Protein AF-A0AAW1CGQ1-F1 (afdb_monomer_lite)

Sequence (147 aa):
MWQQAGFKKQRNTDWSEEDDTPLSELKSSFDLYNQQFKSNPVALEEYLSIDDDLIVADYPTDNDILNKIKQCDDEDKDLSDDESALPVPVPPSNKEMRHILNKCSDYLYSKKTVTTEVYRALATLENFVDNQFFKMKQSKILDFLDK

pLDDT: mean 72.3, std 14.5, range [40.47, 94.06]

Radius of gyration: 34.75 Å; chains: 1; bounding box: 72×62×93 Å

Foldseek 3Di:
DDDDPDDDPPPPPPPPPPPVPDVVNVVVVVVVVCVVPVDPPDPVVNVDDDPPPDPDDDDDDPVNVVVVVVVVVVCPPDPPDPPPPVPPPDPDDLVVQVVVLVVVVVVLVVDPPDDPVVVVVSVVSVVVSVVVVVVVVVVPVCVVVPD

Structure (mmCIF, N/CA/C/O backbone):
data_AF-A0AAW1CGQ1-F1
#
_entry.id   AF-A0AAW1CGQ1-F1
#
loop_
_atom_site.group_PDB
_atom_site.id
_atom_site.type_symbol
_atom_site.label_atom_id
_atom_site.label_alt_id
_atom_site.label_comp_id
_atom_site.label_asym_id
_atom_site.label_entity_id
_atom_site.label_seq_id
_atom_site.pdbx_PDB_ins_code
_atom_site.Cartn_x
_atom_site.Cartn_y
_atom_site.Cartn_z
_atom_site.occupancy
_atom_site.B_iso_or_equiv
_atom_site.auth_seq_id
_atom_site.auth_comp_id
_atom_site.auth_asym_id
_atom_site.auth_atom_id
_atom_site.pdbx_PDB_model_num
ATOM 1 N N . MET A 1 1 ? 17.084 28.488 54.400 1.00 40.47 1 MET A N 1
ATOM 2 C CA . MET A 1 1 ? 15.851 27.805 53.959 1.00 40.47 1 MET A CA 1
ATOM 3 C C . MET A 1 1 ? 16.269 26.594 53.154 1.00 40.47 1 MET A C 1
ATOM 5 O O . MET A 1 1 ? 16.910 26.773 52.131 1.00 40.47 1 MET A O 1
ATOM 9 N N . TRP A 1 2 ? 15.969 25.393 53.635 1.00 40.88 2 TRP A N 1
ATOM 10 C CA . TRP A 1 2 ? 16.213 24.153 52.902 1.00 40.88 2 TRP A CA 1
ATOM 11 C C . TRP A 1 2 ? 14.852 23.505 52.662 1.00 40.88 2 TRP A C 1
ATOM 13 O O . TRP A 1 2 ? 14.168 23.165 53.623 1.00 40.88 2 TRP A O 1
ATOM 23 N N . GLN A 1 3 ? 14.429 23.394 51.403 1.00 50.00 3 GLN A N 1
ATOM 24 C CA . GLN A 1 3 ? 13.283 22.569 51.032 1.00 50.00 3 GLN A CA 1
ATOM 25 C C . GLN A 1 3 ? 13.821 21.206 50.596 1.00 50.00 3 GLN A C 1
ATOM 27 O O . GLN A 1 3 ? 14.473 21.088 49.562 1.00 50.00 3 GLN A O 1
ATOM 32 N N . GLN A 1 4 ? 13.582 20.178 51.413 1.00 54.84 4 GLN A N 1
ATOM 33 C CA . GLN A 1 4 ? 13.743 18.791 50.989 1.00 54.84 4 GLN A CA 1
ATOM 34 C C . GLN A 1 4 ? 12.618 18.456 50.004 1.00 54.84 4 GLN A C 1
ATOM 36 O O . GLN A 1 4 ? 11.439 18.531 50.348 1.00 54.84 4 GLN A O 1
ATOM 41 N N . ALA A 1 5 ? 12.981 18.087 48.776 1.00 51.31 5 ALA A N 1
ATOM 42 C CA . ALA A 1 5 ? 12.053 17.553 47.789 1.00 51.31 5 ALA A CA 1
ATOM 43 C C . ALA A 1 5 ? 11.574 16.162 48.243 1.00 51.31 5 ALA A C 1
ATOM 45 O O . ALA A 1 5 ? 12.260 15.156 48.070 1.00 51.31 5 ALA A O 1
ATOM 46 N N . GLY A 1 6 ? 10.405 16.108 48.879 1.00 45.69 6 GLY A N 1
ATOM 47 C CA . GLY A 1 6 ? 9.758 14.861 49.271 1.00 45.69 6 GLY A CA 1
ATOM 48 C C . GLY A 1 6 ? 9.007 14.243 48.095 1.00 45.69 6 GLY A C 1
ATOM 49 O O . GLY A 1 6 ? 7.896 14.666 47.782 1.00 45.69 6 GLY A O 1
ATOM 50 N N . PHE A 1 7 ? 9.572 13.208 47.474 1.00 52.25 7 PHE A N 1
ATOM 51 C CA . PHE A 1 7 ? 8.797 12.299 46.630 1.00 52.25 7 PHE A CA 1
ATOM 52 C C . PHE A 1 7 ? 7.829 11.508 47.520 1.00 52.25 7 PHE A C 1
ATOM 54 O O . PHE A 1 7 ? 8.222 10.564 48.207 1.00 52.25 7 PHE A O 1
ATOM 61 N N . LYS A 1 8 ? 6.546 11.889 47.525 1.00 61.84 8 LYS A N 1
ATOM 62 C CA . LYS A 1 8 ? 5.487 11.066 48.118 1.00 61.84 8 LYS A CA 1
ATOM 63 C C . LYS A 1 8 ? 5.198 9.907 47.171 1.00 61.84 8 LYS A C 1
ATOM 65 O O . LYS A 1 8 ? 4.575 10.078 46.129 1.00 61.84 8 LYS A O 1
ATOM 70 N N . LYS A 1 9 ? 5.666 8.718 47.539 1.00 53.69 9 LYS A N 1
ATOM 71 C CA . LYS A 1 9 ? 5.336 7.463 46.864 1.00 53.69 9 LYS A CA 1
ATOM 72 C C . LYS A 1 9 ? 3.859 7.152 47.135 1.00 53.69 9 LYS A C 1
ATOM 74 O O . LYS A 1 9 ? 3.538 6.587 48.175 1.00 53.69 9 LYS A O 1
ATOM 79 N N . GLN A 1 10 ? 2.954 7.542 46.236 1.00 54.81 10 GLN A N 1
ATOM 80 C CA . GLN A 1 10 ? 1.594 7.001 46.231 1.00 54.81 10 GLN A CA 1
ATOM 81 C C . GLN A 1 10 ? 1.685 5.514 45.868 1.00 54.81 10 GLN A C 1
ATOM 83 O O . GLN A 1 10 ? 1.768 5.150 44.701 1.00 54.81 10 GLN A O 1
ATOM 88 N N . ARG A 1 11 ? 1.715 4.647 46.881 1.00 48.84 11 ARG A N 1
ATOM 89 C CA . ARG A 1 11 ? 1.281 3.256 46.741 1.00 48.84 11 ARG A CA 1
ATOM 90 C C . ARG A 1 11 ? -0.139 3.174 47.283 1.00 48.84 11 ARG A C 1
ATOM 92 O O . ARG A 1 11 ? -0.324 2.787 48.425 1.00 48.84 11 ARG A O 1
ATOM 99 N N . ASN A 1 12 ? -1.103 3.568 46.462 1.00 52.88 12 ASN A N 1
ATOM 100 C CA . ASN A 1 12 ? -2.465 3.054 46.562 1.00 52.88 12 ASN A CA 1
ATOM 101 C C . ASN A 1 12 ? -2.743 2.326 45.249 1.00 52.88 12 ASN A C 1
ATOM 103 O O . ASN A 1 12 ? -3.409 2.837 44.358 1.00 52.88 12 ASN A O 1
ATOM 107 N N . THR A 1 13 ? -2.141 1.153 45.113 1.00 51.88 13 THR A N 1
ATOM 108 C CA . THR A 1 13 ? -2.724 0.079 44.317 1.00 51.88 13 THR A CA 1
ATOM 109 C C . THR A 1 13 ? -3.172 -0.942 45.338 1.00 51.88 13 THR A C 1
ATOM 111 O O . THR A 1 13 ? -2.387 -1.789 45.767 1.00 51.88 13 THR A O 1
ATOM 114 N N . ASP A 1 14 ? -4.390 -0.726 45.817 1.00 50.44 14 ASP A N 1
ATOM 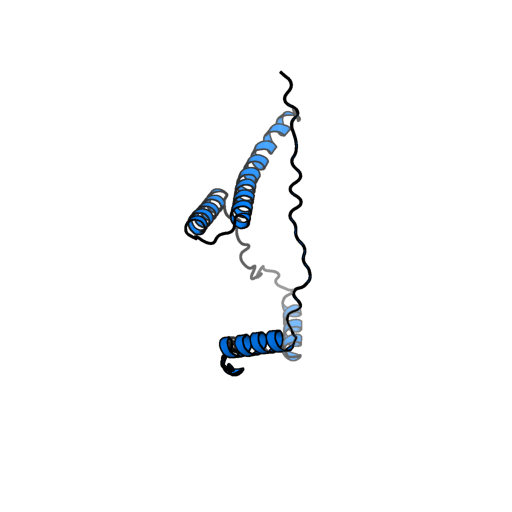115 C CA . ASP A 1 14 ? -5.171 -1.735 46.504 1.00 50.44 14 ASP A CA 1
ATOM 116 C C . ASP A 1 14 ? -5.500 -2.794 45.449 1.00 50.44 14 ASP A C 1
ATOM 118 O O . ASP A 1 14 ? -6.403 -2.628 44.634 1.00 50.44 14 ASP A O 1
ATOM 122 N N . TRP A 1 15 ? -4.642 -3.807 45.353 1.00 53.88 15 TRP A N 1
ATOM 123 C CA . TRP A 1 15 ? -4.941 -5.030 44.622 1.00 53.88 15 TRP A CA 1
ATOM 124 C C . TRP A 1 15 ? -5.687 -5.942 45.592 1.00 53.88 15 TRP A C 1
ATOM 126 O O . TRP A 1 15 ? -5.145 -6.957 46.027 1.00 53.88 15 TRP A O 1
ATOM 136 N N . SER A 1 16 ? -6.897 -5.552 45.998 1.00 54.91 16 SER A N 1
ATOM 137 C CA . SER A 1 16 ? -7.808 -6.489 46.647 1.00 54.91 16 SER A CA 1
ATOM 138 C C . SER A 1 16 ? -8.313 -7.453 45.568 1.00 54.91 16 SER A C 1
ATOM 140 O O . SER A 1 16 ? -9.369 -7.250 44.972 1.00 54.91 16 SER A O 1
ATOM 142 N N . GLU A 1 17 ? -7.510 -8.474 45.267 1.00 57.97 17 GLU A N 1
ATOM 143 C CA . GLU A 1 17 ? -7.920 -9.680 44.536 1.00 57.97 17 GLU A CA 1
ATOM 144 C C . GLU A 1 17 ? -8.845 -10.545 45.413 1.00 57.97 17 GLU A C 1
ATOM 146 O O . GLU A 1 17 ? -8.562 -11.703 45.692 1.00 57.97 17 GLU A O 1
ATOM 151 N N . GLU A 1 18 ? -9.960 -9.976 45.859 1.00 61.28 18 GLU A N 1
ATOM 152 C CA . GLU A 1 18 ? -11.086 -10.725 46.421 1.00 61.28 18 GLU A CA 1
ATOM 153 C C . GLU A 1 18 ? -12.360 -10.202 45.759 1.00 61.28 18 GLU A C 1
ATOM 155 O O . GLU A 1 18 ? -13.221 -9.585 46.380 1.00 61.28 18 GLU A O 1
ATOM 160 N N . ASP A 1 19 ? -12.462 -10.424 44.447 1.00 62.94 19 ASP A N 1
ATOM 161 C CA . ASP A 1 19 ? -13.767 -10.463 43.793 1.00 62.94 19 ASP A CA 1
ATOM 162 C C . ASP A 1 19 ? -14.312 -11.888 43.971 1.00 62.94 19 ASP A C 1
ATOM 164 O O . ASP A 1 19 ? -14.320 -12.699 43.043 1.00 62.94 19 ASP A O 1
ATOM 168 N N . ASP A 1 20 ? -14.702 -12.214 45.210 1.00 66.62 20 ASP A N 1
ATOM 169 C CA . ASP A 1 20 ? -15.399 -13.452 45.589 1.00 66.62 20 ASP A CA 1
ATOM 170 C C . ASP A 1 20 ? -16.839 -13.424 45.043 1.00 66.62 20 ASP A C 1
ATOM 172 O O . ASP A 1 20 ? -17.823 -13.591 45.770 1.00 66.62 20 ASP A O 1
ATOM 176 N N . THR A 1 21 ? -16.994 -13.174 43.742 1.00 73.56 21 THR A N 1
ATOM 177 C CA . THR A 1 21 ? -18.295 -13.283 43.089 1.00 73.56 21 THR A CA 1
ATOM 178 C C . THR A 1 21 ? -18.705 -14.753 43.111 1.00 73.56 21 THR A C 1
ATOM 180 O O . THR A 1 21 ? -18.019 -15.612 42.542 1.00 73.56 21 THR A O 1
ATOM 183 N N . PRO A 1 22 ? -19.815 -15.105 43.781 1.00 82.88 22 PRO A N 1
ATOM 184 C CA . PRO A 1 22 ? -20.254 -16.485 43.824 1.00 82.88 22 PRO A CA 1
ATOM 185 C C . PRO A 1 22 ? -20.554 -16.958 42.399 1.00 82.88 22 PRO A C 1
ATOM 187 O O . PRO A 1 22 ? -21.128 -16.233 41.586 1.00 82.88 22 PRO A O 1
ATOM 190 N N . LEU A 1 23 ? -20.203 -18.210 42.091 1.00 78.06 23 LEU A N 1
ATOM 191 C CA . LEU A 1 23 ? -20.340 -18.790 40.745 1.00 78.06 23 LEU A CA 1
ATOM 192 C C . LEU A 1 23 ? -21.763 -18.635 40.163 1.00 78.06 23 LEU A C 1
ATOM 194 O O . LEU A 1 23 ? -21.949 -18.562 38.950 1.00 78.06 23 LEU A O 1
ATOM 198 N N . SER A 1 24 ? -22.778 -18.560 41.028 1.00 81.81 24 SER A N 1
ATOM 199 C CA . SER A 1 24 ? -24.172 -18.286 40.667 1.00 81.81 24 SER A CA 1
ATOM 200 C C . SER A 1 24 ? -24.396 -16.896 40.064 1.00 81.81 24 SER A C 1
ATOM 202 O O . SER A 1 24 ? -25.200 -16.753 39.140 1.00 81.81 24 SER A O 1
ATOM 204 N N . GLU A 1 25 ? -23.697 -15.878 40.559 1.00 81.81 25 GLU A N 1
ATOM 205 C CA . GLU A 1 25 ? -23.768 -14.508 40.042 1.00 81.81 25 GLU A CA 1
ATOM 206 C C . GLU A 1 25 ? -23.024 -14.388 38.713 1.00 81.81 25 GLU A C 1
ATOM 208 O O . GLU A 1 25 ? -23.554 -13.796 37.772 1.00 81.81 25 GLU A O 1
ATOM 213 N N . LEU A 1 26 ? -21.874 -15.059 38.581 1.00 81.44 26 LEU A N 1
ATOM 214 C CA . LEU A 1 26 ? -21.147 -15.147 37.312 1.00 81.44 26 LEU A CA 1
ATOM 215 C C . LEU A 1 26 ? -21.963 -15.873 36.231 1.00 81.44 26 LEU A C 1
ATOM 217 O O . LEU A 1 26 ? -21.989 -15.470 35.070 1.00 81.44 26 LEU A O 1
ATOM 221 N N . LYS A 1 27 ? -22.678 -16.937 36.608 1.00 82.81 27 LYS A N 1
ATOM 222 C CA . LYS A 1 27 ? -23.573 -17.641 35.685 1.00 82.81 27 LYS A CA 1
ATOM 223 C C . LYS A 1 27 ? -24.730 -16.749 35.236 1.00 82.81 27 LYS A C 1
ATOM 225 O O . LYS A 1 27 ? -25.056 -16.716 34.055 1.00 82.81 27 LYS A O 1
ATOM 230 N N . SER A 1 28 ? -25.307 -15.990 36.164 1.00 81.06 28 SER A N 1
ATOM 231 C CA . SER A 1 28 ? -26.413 -15.077 35.866 1.00 81.06 28 SER A CA 1
ATOM 232 C C . SER A 1 28 ? -25.981 -13.930 34.947 1.00 81.06 28 SER A C 1
ATOM 234 O O . SER A 1 28 ? -26.724 -13.571 34.034 1.00 81.06 28 SER A O 1
ATOM 236 N N . SER A 1 29 ? -24.776 -13.380 35.134 1.00 79.75 29 SER A N 1
ATOM 237 C CA . SER A 1 29 ? -24.233 -12.341 34.249 1.00 79.75 29 SER A CA 1
ATOM 238 C C . SER A 1 29 ? -23.892 -12.886 32.858 1.00 79.75 29 SER A C 1
ATOM 240 O O . SER A 1 29 ? -24.168 -12.217 31.862 1.00 79.75 29 SER A O 1
ATOM 242 N N . PHE A 1 30 ? -23.387 -14.120 32.768 1.00 77.81 30 PHE A N 1
ATOM 243 C CA . PHE A 1 30 ? -23.146 -14.803 31.495 1.00 77.81 30 PHE A CA 1
ATOM 244 C C . PHE A 1 30 ? -24.447 -15.112 30.738 1.00 77.81 30 PHE A C 1
ATOM 246 O O . PHE A 1 30 ? -24.534 -14.889 29.530 1.00 77.81 30 PHE A O 1
ATOM 253 N N . ASP A 1 31 ? -25.488 -15.562 31.440 1.00 78.31 31 ASP A N 1
ATOM 254 C CA . ASP A 1 31 ? -26.804 -15.819 30.846 1.00 78.31 31 ASP A CA 1
ATOM 255 C C . ASP A 1 31 ? -27.469 -14.518 30.359 1.00 78.31 31 ASP A C 1
ATOM 257 O O . ASP A 1 31 ? -28.082 -14.496 29.286 1.00 78.31 31 ASP A O 1
ATOM 261 N N . LEU A 1 32 ? -27.302 -13.415 31.100 1.00 76.94 32 LEU A N 1
ATOM 262 C CA . LEU A 1 32 ? -27.784 -12.089 30.705 1.00 76.94 32 LEU A CA 1
ATOM 263 C C . LEU A 1 32 ? -27.024 -11.553 29.480 1.00 76.94 32 LEU A C 1
ATOM 265 O O . LEU A 1 32 ? -27.647 -11.050 28.543 1.00 76.94 32 LEU A O 1
ATOM 269 N N . TYR A 1 33 ? -25.700 -11.729 29.444 1.00 72.94 33 TYR A N 1
ATOM 270 C CA . TYR A 1 33 ? -24.866 -11.409 28.283 1.00 72.94 33 TYR A CA 1
ATOM 271 C C . TYR A 1 33 ? -25.317 -12.199 27.047 1.00 72.94 33 TYR A C 1
ATOM 273 O O . TYR A 1 33 ? -25.581 -11.616 25.997 1.00 72.94 33 TYR A O 1
ATOM 281 N N . ASN A 1 34 ? -25.527 -13.510 27.177 1.00 69.06 34 ASN A N 1
ATOM 282 C CA . ASN A 1 34 ? -26.004 -14.343 26.071 1.00 69.06 34 ASN A CA 1
ATOM 283 C C . ASN A 1 34 ? -27.419 -13.982 25.607 1.00 69.06 34 ASN A C 1
ATOM 285 O O . ASN A 1 34 ? -27.718 -14.120 24.424 1.00 69.06 34 ASN A O 1
ATOM 289 N N . GLN A 1 35 ? -28.298 -13.508 26.497 1.00 69.31 35 GLN A N 1
ATOM 290 C CA . GLN A 1 35 ? -29.603 -12.977 26.090 1.00 69.31 35 GLN A CA 1
ATOM 291 C C . GLN A 1 35 ? -29.481 -11.663 25.318 1.00 69.31 35 GLN A C 1
ATOM 293 O O . GLN A 1 35 ? -30.203 -11.472 24.339 1.00 69.31 35 GLN A O 1
ATOM 298 N N . GLN A 1 36 ? -28.576 -10.780 25.740 1.00 70.06 36 GLN A N 1
ATOM 299 C CA . GLN A 1 36 ? -28.346 -9.485 25.104 1.00 70.06 36 GLN A CA 1
ATOM 300 C C . GLN A 1 36 ? -27.657 -9.618 23.737 1.00 70.06 36 GLN A C 1
ATOM 302 O O . GLN A 1 36 ? -27.911 -8.814 22.842 1.00 70.06 36 GLN A O 1
ATOM 307 N N . PHE A 1 37 ? -26.850 -10.666 23.559 1.00 62.50 37 PHE A N 1
ATOM 308 C CA . PHE A 1 37 ? -26.157 -11.005 22.317 1.00 62.50 37 PHE A CA 1
ATOM 309 C C . PHE A 1 37 ? -26.717 -12.263 21.651 1.00 62.50 37 PHE A C 1
ATOM 311 O O . PHE A 1 37 ? -25.967 -12.991 21.002 1.00 62.50 37 PHE A O 1
ATOM 318 N N . LYS A 1 38 ? -28.030 -12.519 21.760 1.00 62.62 38 LYS A N 1
ATOM 319 C CA . LYS A 1 38 ? -28.705 -13.471 20.865 1.00 62.62 38 LYS A CA 1
ATOM 320 C C . LYS A 1 38 ? -28.574 -12.959 19.431 1.00 62.62 38 LYS A C 1
ATOM 322 O O . LYS A 1 38 ? -29.448 -12.260 18.924 1.00 62.62 38 LYS A O 1
ATOM 327 N N . SER A 1 39 ? -27.457 -13.273 18.789 1.00 65.88 39 SER A N 1
ATOM 328 C CA . SER A 1 39 ? -27.314 -13.151 17.355 1.00 65.88 39 SER A CA 1
ATOM 329 C C . SER A 1 39 ? -28.353 -14.071 16.733 1.00 65.88 39 SER A C 1
ATOM 331 O O . SER A 1 39 ? -28.502 -15.233 17.120 1.00 65.88 39 SER A O 1
ATOM 333 N N . ASN A 1 40 ? -29.123 -13.530 15.794 1.00 71.19 40 ASN A N 1
ATOM 334 C CA . ASN A 1 40 ? -29.943 -14.379 14.950 1.00 71.19 40 ASN A CA 1
ATOM 335 C C . ASN A 1 40 ? -28.997 -15.360 14.247 1.00 71.19 40 ASN A C 1
ATOM 337 O O . ASN A 1 40 ? -27.957 -14.917 13.747 1.00 71.19 40 ASN A O 1
ATOM 341 N N . PRO A 1 41 ? -29.302 -16.668 14.229 1.00 70.06 41 PRO A N 1
ATOM 342 C CA . PRO A 1 41 ? -28.532 -17.602 13.430 1.00 70.06 41 PRO A CA 1
ATOM 343 C C . PRO A 1 41 ? -28.658 -17.164 11.969 1.00 70.06 41 PRO A C 1
ATOM 345 O O . PRO A 1 41 ? -29.727 -17.272 11.375 1.00 70.06 41 PRO A O 1
ATOM 348 N N . VAL A 1 42 ? -27.581 -16.598 11.430 1.00 72.25 42 VAL A N 1
ATOM 349 C CA . VAL A 1 42 ? -27.455 -16.272 10.009 1.00 72.25 42 VAL A CA 1
ATOM 350 C C . VAL A 1 42 ? -27.215 -17.593 9.295 1.00 72.25 42 VAL A C 1
ATOM 352 O O . VAL A 1 42 ? -26.320 -18.353 9.685 1.00 72.25 42 VAL A O 1
ATOM 355 N N . ALA A 1 43 ? -28.049 -17.908 8.306 1.00 75.62 43 ALA A N 1
ATOM 356 C CA . ALA A 1 43 ? -27.868 -19.117 7.517 1.00 75.62 43 ALA A CA 1
ATOM 357 C C . ALA A 1 43 ? -26.520 -19.038 6.789 1.00 75.62 43 ALA A C 1
ATOM 359 O O . ALA A 1 43 ? -26.128 -17.979 6.306 1.00 75.62 43 ALA A O 1
ATOM 360 N N . LEU A 1 44 ? -25.792 -20.154 6.704 1.00 70.56 44 LEU A N 1
ATOM 361 C CA . LEU A 1 44 ? -24.482 -20.187 6.044 1.00 70.56 44 LEU A CA 1
ATOM 362 C C . LEU A 1 44 ? -24.569 -19.705 4.583 1.00 70.56 44 LEU A C 1
ATOM 364 O O . LEU A 1 44 ? -23.637 -19.078 4.084 1.00 70.56 44 LEU A O 1
ATOM 368 N N . GLU A 1 45 ? -25.708 -19.942 3.930 1.00 72.44 45 GLU A N 1
ATOM 369 C CA . GLU A 1 45 ? -25.995 -19.465 2.574 1.00 72.44 45 GLU A CA 1
ATOM 370 C C . GLU A 1 45 ? -26.036 -17.930 2.466 1.00 72.44 45 GLU A C 1
ATOM 372 O O . GLU A 1 45 ? -25.707 -17.393 1.416 1.00 72.44 45 GLU A O 1
ATOM 377 N N . GLU A 1 46 ? -26.383 -17.210 3.539 1.00 69.75 46 GLU A N 1
ATOM 378 C CA . GLU A 1 46 ? -26.376 -15.738 3.572 1.00 69.75 46 GLU A CA 1
ATOM 379 C C . GLU A 1 46 ? -24.957 -15.163 3.744 1.00 69.75 46 GLU A C 1
ATOM 381 O O . GLU A 1 46 ? -24.738 -13.974 3.512 1.00 69.75 46 GLU A O 1
ATOM 386 N N . TYR A 1 47 ? -23.990 -15.993 4.152 1.00 69.50 47 TYR A N 1
ATOM 387 C CA . TYR A 1 47 ? -22.583 -15.612 4.314 1.00 69.50 47 TYR A CA 1
ATOM 388 C C . TYR A 1 47 ? -21.713 -16.003 3.109 1.00 69.50 47 TYR A C 1
ATOM 390 O O . TYR A 1 47 ? -20.709 -15.350 2.829 1.00 69.50 47 TYR A O 1
ATOM 398 N N . LEU A 1 48 ? -22.076 -17.072 2.397 1.00 73.31 48 LEU A N 1
ATOM 399 C CA . LEU A 1 48 ? -21.342 -17.547 1.228 1.00 73.31 48 LEU A CA 1
ATOM 400 C C . LEU A 1 48 ? -21.714 -16.724 -0.014 1.00 73.31 48 LEU A C 1
ATOM 402 O O . LEU A 1 48 ? -22.649 -17.058 -0.735 1.00 73.31 48 LEU A O 1
ATOM 406 N N . SER A 1 49 ? -20.943 -15.675 -0.303 1.00 65.62 49 SER A N 1
ATOM 407 C CA . SER A 1 49 ? -20.902 -15.097 -1.649 1.00 65.62 49 SER A CA 1
ATOM 408 C C . SER A 1 49 ? -20.035 -15.991 -2.536 1.00 65.62 49 SER A C 1
ATOM 410 O O . SER A 1 49 ? -18.812 -16.021 -2.388 1.00 65.62 49 SER A O 1
ATOM 412 N N . ILE A 1 50 ? -20.660 -16.756 -3.425 1.00 70.12 50 ILE A N 1
ATOM 413 C CA . ILE A 1 50 ? -19.948 -17.421 -4.517 1.00 70.12 50 ILE A CA 1
ATOM 414 C C . ILE A 1 50 ? -19.684 -16.333 -5.563 1.00 70.12 50 ILE A C 1
ATOM 416 O O . ILE A 1 50 ? -20.626 -15.697 -6.023 1.00 70.12 50 ILE A O 1
ATOM 420 N N . ASP A 1 51 ? -18.415 -16.063 -5.879 1.00 73.00 51 ASP A N 1
ATOM 421 C CA . ASP A 1 51 ? -18.069 -15.169 -6.988 1.00 73.00 51 ASP A CA 1
ATOM 422 C C . ASP A 1 51 ? -18.506 -15.838 -8.298 1.00 73.00 51 ASP A C 1
ATOM 424 O O . ASP A 1 51 ? -17.861 -16.772 -8.781 1.00 73.00 51 ASP A O 1
ATOM 428 N N . ASP A 1 52 ? -19.608 -15.351 -8.869 1.00 66.19 52 ASP A N 1
ATOM 429 C CA . ASP A 1 52 ? -20.163 -15.830 -10.143 1.00 66.19 52 ASP A CA 1
ATOM 430 C C . ASP A 1 52 ? -19.234 -15.534 -11.348 1.00 66.19 52 ASP A C 1
ATOM 432 O O . ASP A 1 52 ? -19.434 -16.076 -12.433 1.00 66.19 52 ASP A O 1
ATOM 436 N N . ASP A 1 53 ? -18.181 -14.729 -11.148 1.00 71.25 53 ASP A N 1
ATOM 437 C CA . ASP A 1 53 ? -17.208 -14.302 -12.167 1.00 71.25 53 ASP A CA 1
ATOM 438 C C . ASP A 1 53 ? -15.886 -15.107 -12.150 1.00 71.25 53 ASP A C 1
ATOM 440 O O . ASP A 1 53 ? -14.853 -14.666 -12.668 1.00 71.25 53 ASP A O 1
ATOM 444 N N . LEU A 1 54 ? -15.875 -16.309 -11.566 1.00 71.06 54 LEU A N 1
ATOM 445 C CA . LEU A 1 54 ? -14.720 -17.210 -11.641 1.00 71.06 54 LEU A CA 1
ATOM 446 C C . LEU A 1 54 ? -14.588 -17.821 -13.046 1.00 71.06 54 LEU A C 1
ATOM 448 O O . LEU A 1 54 ? -15.190 -18.844 -13.370 1.00 71.06 54 LEU A O 1
ATOM 452 N N . ILE A 1 55 ? -13.737 -17.218 -13.878 1.00 74.62 55 ILE A N 1
ATOM 453 C CA . ILE A 1 55 ? -13.302 -17.816 -15.146 1.00 74.62 55 ILE A CA 1
ATOM 454 C C . ILE A 1 55 ? -12.296 -18.926 -14.826 1.00 74.62 55 ILE A C 1
ATOM 456 O O . ILE A 1 55 ? -11.114 -18.674 -14.583 1.00 74.62 55 ILE A O 1
ATOM 460 N N . VAL A 1 56 ? -12.769 -20.170 -14.814 1.00 75.06 56 VAL A N 1
ATOM 461 C CA . VAL A 1 56 ? -11.904 -21.349 -14.724 1.00 75.06 56 VAL A CA 1
ATOM 462 C C . VAL A 1 56 ? -11.326 -21.611 -16.111 1.00 75.06 56 VAL A C 1
ATOM 464 O O . VAL A 1 56 ? -12.066 -21.856 -17.058 1.00 75.06 56 VAL A O 1
ATOM 467 N N . ALA A 1 57 ? -10.002 -21.525 -16.242 1.00 79.38 57 ALA A N 1
ATOM 468 C CA . ALA A 1 57 ? -9.327 -21.940 -17.463 1.00 79.38 57 ALA A CA 1
ATOM 469 C C . ALA A 1 57 ? -9.318 -23.471 -17.548 1.00 79.38 57 ALA A C 1
ATOM 471 O O . ALA A 1 57 ? -8.986 -24.147 -16.570 1.00 79.38 57 ALA A O 1
ATOM 472 N N . ASP A 1 58 ? -9.655 -24.007 -18.719 1.00 82.81 58 ASP A N 1
ATOM 473 C CA . ASP A 1 58 ? -9.562 -25.440 -18.972 1.00 82.81 58 ASP A CA 1
ATOM 474 C C . ASP A 1 58 ? -8.103 -25.908 -18.913 1.00 82.81 58 ASP A C 1
ATOM 476 O O . ASP A 1 58 ? -7.173 -25.205 -19.323 1.00 82.81 58 ASP A O 1
ATOM 480 N N . TYR A 1 59 ? -7.896 -27.122 -18.401 1.00 83.88 59 TYR A N 1
ATOM 481 C CA . TYR A 1 59 ? -6.579 -27.747 -18.442 1.00 83.88 59 TYR A CA 1
ATOM 482 C C . TYR A 1 59 ? -6.209 -28.064 -19.895 1.00 83.88 59 TYR A C 1
ATOM 484 O O . TYR A 1 59 ? -7.030 -28.644 -20.611 1.00 83.88 59 TYR A O 1
ATOM 492 N N . PRO A 1 60 ? -4.980 -27.736 -20.336 1.00 85.06 60 PRO A N 1
ATOM 493 C CA . PRO A 1 60 ? -4.539 -28.088 -21.676 1.00 85.06 60 PRO A CA 1
ATOM 494 C C . PRO A 1 60 ? -4.546 -29.608 -21.833 1.00 85.06 60 PRO A C 1
ATOM 496 O O . PRO A 1 60 ? -4.091 -30.340 -20.949 1.00 85.06 60 PRO A O 1
ATOM 499 N N . THR A 1 61 ? -5.056 -30.085 -22.963 1.00 87.94 61 THR A N 1
ATOM 500 C CA . THR A 1 61 ? -5.009 -31.506 -23.301 1.00 87.94 61 THR A CA 1
ATOM 501 C C . THR A 1 61 ? -3.627 -31.886 -23.828 1.00 87.94 61 THR A C 1
ATOM 503 O O . THR A 1 61 ? -2.880 -31.045 -24.331 1.00 87.94 61 THR A O 1
ATOM 506 N N . ASP A 1 62 ? -3.292 -33.177 -23.796 1.00 88.12 62 ASP A N 1
ATOM 507 C CA . ASP A 1 62 ? -2.042 -33.680 -24.382 1.00 88.12 62 ASP A CA 1
ATOM 508 C C . ASP A 1 62 ? -1.903 -33.291 -25.865 1.00 88.12 62 ASP A C 1
ATOM 510 O O . ASP A 1 62 ? -0.803 -33.019 -26.340 1.00 88.12 62 ASP A O 1
ATOM 514 N N . ASN A 1 63 ? -3.019 -33.192 -26.596 1.00 85.56 63 ASN A N 1
ATOM 515 C CA . ASN A 1 63 ? -3.019 -32.723 -27.981 1.00 85.56 63 ASN A CA 1
ATOM 516 C C . ASN A 1 63 ? -2.660 -31.236 -28.091 1.00 85.56 63 ASN A C 1
ATOM 518 O O . ASN A 1 63 ? -1.928 -30.869 -29.007 1.00 85.56 63 ASN A O 1
ATOM 522 N N . ASP A 1 64 ? -3.118 -30.394 -27.161 1.00 85.31 64 ASP A N 1
ATOM 523 C CA . ASP A 1 64 ? -2.764 -28.969 -27.124 1.00 85.31 64 ASP A CA 1
ATOM 524 C C . ASP A 1 64 ? -1.268 -28.787 -26.847 1.00 85.31 64 ASP A C 1
ATOM 526 O O . ASP A 1 64 ? -0.603 -27.966 -27.480 1.00 85.31 64 ASP A O 1
ATOM 530 N N . ILE A 1 65 ? -0.713 -29.616 -25.960 1.00 85.56 65 ILE A N 1
ATOM 531 C CA . ILE A 1 65 ? 0.721 -29.638 -25.654 1.00 85.56 65 ILE A CA 1
ATOM 532 C C . ILE A 1 65 ? 1.522 -30.079 -26.887 1.00 85.56 65 ILE A C 1
ATOM 534 O O . ILE A 1 65 ? 2.482 -29.413 -27.274 1.00 85.56 65 ILE A O 1
ATOM 538 N N . LEU A 1 66 ? 1.117 -31.171 -27.542 1.00 87.25 66 LEU A N 1
ATOM 539 C CA . LEU A 1 66 ? 1.794 -31.689 -28.734 1.00 87.25 66 LEU A CA 1
ATOM 540 C C . LEU A 1 66 ? 1.710 -30.725 -29.924 1.00 87.25 66 LEU A C 1
ATOM 542 O O . LEU A 1 66 ? 2.669 -30.620 -30.687 1.00 87.25 66 LEU A O 1
ATOM 546 N N . ASN A 1 6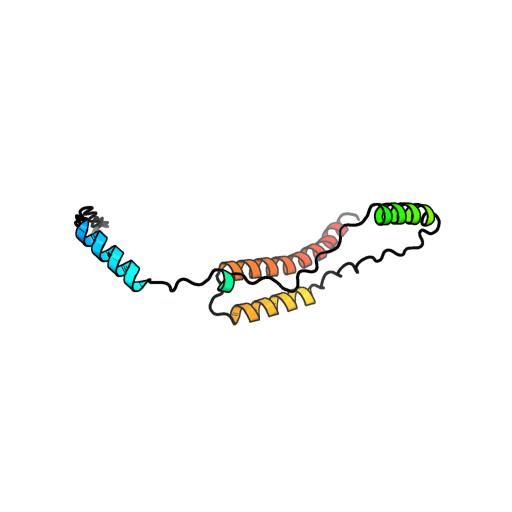7 ? 0.593 -30.016 -30.086 1.00 83.06 67 ASN A N 1
ATOM 547 C CA . ASN A 1 67 ? 0.442 -29.000 -31.125 1.00 83.06 67 ASN A CA 1
ATOM 548 C C . ASN A 1 67 ? 1.349 -27.795 -30.863 1.00 83.06 67 ASN A C 1
ATOM 550 O O . ASN A 1 67 ? 1.966 -27.297 -31.801 1.00 83.06 67 ASN A O 1
ATOM 554 N N . LYS A 1 68 ? 1.502 -27.385 -29.599 1.00 77.06 68 LYS A N 1
ATOM 555 C CA . LYS A 1 68 ? 2.408 -26.298 -29.213 1.00 77.06 68 LYS A CA 1
ATOM 556 C C . LYS A 1 68 ? 3.882 -26.653 -29.424 1.00 77.06 68 LYS A C 1
ATOM 558 O O . LYS A 1 68 ? 4.651 -25.809 -29.861 1.00 77.06 68 LYS A O 1
ATOM 563 N N . ILE A 1 69 ? 4.270 -27.906 -29.175 1.00 79.19 69 ILE A N 1
ATOM 564 C CA . ILE A 1 69 ? 5.635 -28.388 -29.452 1.00 79.19 69 ILE A CA 1
ATOM 565 C C . ILE A 1 69 ? 5.915 -28.381 -30.962 1.00 79.19 69 ILE A C 1
ATOM 567 O O . ILE A 1 69 ? 6.954 -27.892 -31.384 1.00 79.19 69 ILE A O 1
ATOM 571 N N . LYS A 1 70 ? 4.968 -28.857 -31.781 1.00 78.75 70 LYS A N 1
ATOM 572 C CA . LYS A 1 70 ? 5.112 -28.858 -33.248 1.00 78.75 70 LYS A CA 1
ATOM 573 C C . LYS A 1 70 ? 5.166 -27.450 -33.844 1.00 78.75 70 LYS A C 1
ATOM 575 O O . LYS A 1 70 ? 5.924 -27.234 -34.776 1.00 78.75 70 LYS A O 1
ATOM 580 N N . GLN A 1 71 ? 4.381 -26.512 -33.311 1.00 68.12 71 GLN A N 1
ATOM 581 C CA . GLN A 1 71 ? 4.448 -25.102 -33.710 1.00 68.12 71 GLN A CA 1
ATOM 582 C C . GLN A 1 71 ? 5.812 -24.485 -33.374 1.00 68.12 71 GLN A C 1
ATOM 584 O O . GLN A 1 71 ? 6.360 -23.755 -34.188 1.00 68.12 71 GLN A O 1
ATOM 589 N N . CYS A 1 72 ? 6.398 -24.852 -32.230 1.00 61.59 72 CYS A N 1
ATOM 590 C CA . CYS A 1 72 ? 7.717 -24.374 -31.819 1.00 61.59 72 CYS A CA 1
ATOM 591 C C . CYS A 1 72 ? 8.844 -24.840 -32.767 1.00 61.59 72 CYS A C 1
ATOM 593 O O . CYS A 1 72 ? 9.767 -24.076 -33.025 1.00 61.59 72 CYS A O 1
ATOM 595 N N . ASP A 1 73 ? 8.753 -26.056 -33.324 1.00 60.47 73 ASP A N 1
ATOM 596 C CA . ASP A 1 73 ? 9.737 -26.583 -34.288 1.00 60.47 73 ASP A CA 1
ATOM 597 C C . ASP A 1 73 ? 9.647 -25.905 -35.677 1.00 60.47 73 ASP A C 1
ATOM 599 O O . ASP A 1 73 ? 10.638 -25.853 -36.411 1.00 60.47 73 ASP A O 1
ATOM 603 N N . ASP A 1 74 ? 8.473 -25.378 -36.051 1.00 56.97 74 ASP A N 1
ATOM 604 C CA . ASP A 1 74 ? 8.255 -24.658 -37.317 1.00 56.97 74 ASP A CA 1
ATOM 605 C C . ASP A 1 74 ? 8.605 -23.153 -37.220 1.00 56.97 74 ASP A C 1
ATOM 607 O O . ASP A 1 74 ? 8.840 -22.507 -38.246 1.00 56.97 74 ASP A O 1
ATOM 611 N N . GLU A 1 75 ? 8.696 -22.596 -36.007 1.00 53.97 75 GLU A N 1
ATOM 612 C CA . GLU A 1 75 ? 8.999 -21.177 -35.742 1.00 53.97 75 GLU A CA 1
ATOM 613 C C . GLU A 1 75 ? 10.507 -20.860 -35.662 1.00 53.97 75 GLU A C 1
ATOM 615 O O . GLU A 1 75 ? 10.905 -19.698 -35.763 1.00 53.97 75 GLU A O 1
ATOM 620 N N . ASP A 1 76 ? 11.384 -21.870 -35.641 1.00 51.53 76 ASP A N 1
ATOM 621 C CA . ASP A 1 76 ? 12.851 -21.695 -35.651 1.00 51.53 76 ASP A CA 1
ATOM 622 C C . ASP A 1 76 ? 13.422 -21.157 -36.991 1.00 51.53 76 ASP A C 1
ATOM 624 O O . ASP A 1 76 ? 14.641 -21.108 -37.199 1.00 51.53 76 ASP A O 1
ATOM 628 N N . LYS A 1 77 ? 12.564 -20.731 -37.931 1.00 52.41 77 LYS A N 1
ATOM 629 C CA . LYS A 1 77 ? 12.964 -20.108 -39.207 1.00 52.41 77 LYS A CA 1
ATOM 630 C C . LYS A 1 77 ? 12.499 -18.675 -39.429 1.00 52.41 77 LYS A C 1
ATOM 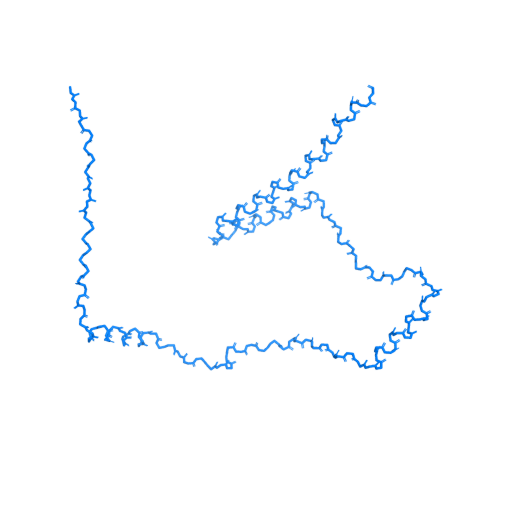632 O O . LYS A 1 77 ? 12.754 -18.156 -40.516 1.00 52.41 77 LYS A O 1
ATOM 637 N N . ASP A 1 78 ? 11.928 -18.010 -38.432 1.00 49.53 78 ASP A N 1
ATOM 638 C CA . ASP A 1 78 ? 11.746 -16.560 -38.510 1.00 49.53 78 ASP A CA 1
ATOM 639 C C . ASP A 1 78 ? 11.714 -15.934 -37.112 1.00 49.53 78 ASP A C 1
ATOM 641 O O . ASP A 1 78 ? 10.665 -15.662 -36.543 1.00 49.53 78 ASP A O 1
ATOM 645 N N . LEU A 1 79 ? 12.895 -15.664 -36.546 1.00 50.81 79 LEU A N 1
ATOM 646 C CA . LEU A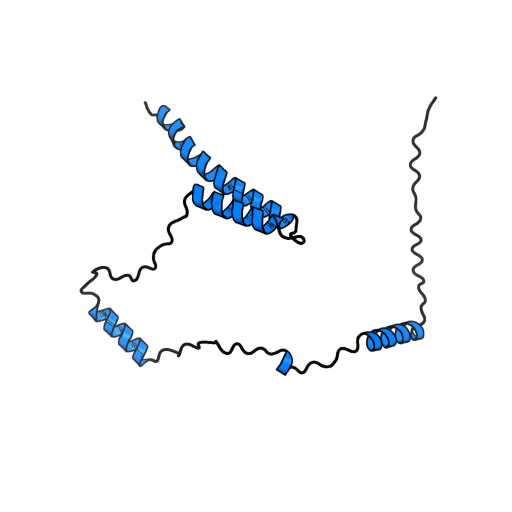 1 79 ? 13.031 -14.760 -35.397 1.00 50.81 79 LEU A CA 1
ATOM 647 C C . LEU A 1 79 ? 12.874 -13.293 -35.840 1.00 50.81 79 LEU A C 1
ATOM 649 O O . LEU A 1 79 ? 13.676 -12.434 -35.468 1.00 50.81 79 LEU A O 1
ATOM 653 N N . SER A 1 80 ? 11.858 -12.983 -36.647 1.00 50.06 80 SER A N 1
ATOM 654 C CA . SER A 1 80 ? 11.340 -11.624 -36.721 1.00 50.06 80 SER A CA 1
ATOM 655 C C . SER A 1 80 ? 10.356 -11.444 -35.570 1.00 50.06 80 SER A C 1
ATOM 657 O O . SER A 1 80 ? 9.161 -11.652 -35.729 1.00 50.06 80 SER A O 1
ATOM 659 N N . ASP A 1 81 ? 10.913 -11.128 -34.402 1.00 53.16 81 ASP A N 1
ATOM 660 C CA . ASP A 1 81 ? 10.379 -10.141 -33.458 1.00 53.16 81 ASP A CA 1
ATOM 661 C C . ASP A 1 81 ? 8.844 -9.974 -33.467 1.00 53.16 81 ASP A C 1
ATOM 663 O O . ASP A 1 81 ? 8.319 -8.937 -33.864 1.00 53.16 81 ASP A O 1
ATOM 667 N N . ASP A 1 82 ? 8.119 -11.008 -33.040 1.00 57.94 82 ASP A N 1
ATOM 668 C CA . ASP A 1 82 ? 6.751 -10.866 -32.532 1.00 57.94 82 ASP A CA 1
ATOM 669 C C . ASP A 1 82 ? 6.722 -11.377 -31.091 1.00 57.94 82 ASP A C 1
ATOM 671 O O . ASP A 1 82 ? 5.982 -12.283 -30.701 1.00 57.94 82 ASP A O 1
ATOM 675 N N . GLU A 1 83 ? 7.582 -10.782 -30.260 1.00 51.50 83 GLU A N 1
ATOM 676 C CA . GLU A 1 83 ? 7.203 -10.663 -28.868 1.00 51.50 83 GLU A CA 1
ATOM 677 C C . GLU A 1 83 ? 6.006 -9.715 -28.835 1.00 51.50 83 GLU A C 1
ATOM 679 O O . GLU A 1 83 ? 6.124 -8.502 -29.023 1.00 51.50 83 GLU A O 1
ATOM 684 N N . SER A 1 84 ? 4.849 -10.262 -28.474 1.00 55.78 84 SER A N 1
ATOM 685 C CA . SER A 1 84 ? 3.842 -9.538 -27.702 1.00 55.78 84 SER A CA 1
ATOM 686 C C . SER A 1 84 ? 4.448 -9.095 -26.359 1.00 55.78 84 SER A C 1
ATOM 688 O O . SER A 1 84 ? 4.009 -9.478 -25.275 1.00 55.78 84 SER A O 1
ATOM 690 N N . ALA A 1 85 ? 5.511 -8.293 -26.424 1.00 61.34 85 ALA A N 1
ATOM 691 C CA . ALA A 1 85 ? 6.148 -7.653 -25.307 1.00 61.34 85 ALA A CA 1
ATOM 692 C C . ALA A 1 85 ? 5.087 -6.733 -24.726 1.00 61.34 85 ALA A C 1
ATOM 694 O O . ALA A 1 85 ? 4.742 -5.695 -25.300 1.00 61.34 85 ALA A O 1
ATOM 695 N N . LEU A 1 86 ? 4.516 -7.153 -23.597 1.00 67.94 86 LEU A N 1
ATOM 696 C CA . LEU A 1 86 ? 3.691 -6.282 -22.780 1.00 67.94 86 LEU A CA 1
ATOM 697 C C . LEU A 1 86 ? 4.444 -4.954 -22.663 1.00 67.94 86 LEU A C 1
ATOM 699 O O . LEU A 1 86 ? 5.619 -4.976 -22.282 1.00 67.94 86 LEU A O 1
ATOM 703 N N . PRO A 1 87 ? 3.823 -3.821 -23.038 1.00 72.38 87 PRO A N 1
ATOM 704 C CA . PRO A 1 87 ? 4.524 -2.554 -23.085 1.00 72.38 87 PRO A CA 1
ATOM 705 C C . PRO A 1 87 ? 5.142 -2.316 -21.714 1.00 72.38 87 PRO A C 1
ATOM 707 O O . PRO A 1 87 ? 4.428 -2.218 -20.714 1.00 72.38 87 PRO A O 1
ATOM 710 N N . VAL A 1 88 ? 6.477 -2.286 -21.668 1.00 76.25 88 VAL A N 1
ATOM 711 C CA . VAL A 1 88 ? 7.210 -2.053 -20.426 1.00 76.25 88 VAL A CA 1
ATOM 712 C C . VAL A 1 88 ? 6.707 -0.718 -19.880 1.00 76.25 88 VAL A C 1
ATOM 714 O O . VAL A 1 88 ? 6.826 0.296 -20.577 1.00 76.25 88 VAL A O 1
ATOM 717 N N . PRO A 1 89 ? 6.092 -0.689 -18.684 1.00 76.31 89 PRO A N 1
ATOM 718 C CA . PRO A 1 89 ? 5.505 0.532 -18.170 1.00 76.31 89 PRO A CA 1
ATOM 719 C C . PRO A 1 89 ? 6.609 1.571 -18.026 1.00 76.31 89 PRO A C 1
ATOM 721 O O . PRO A 1 89 ? 7.591 1.375 -17.305 1.00 76.31 89 PRO A O 1
ATOM 724 N N . VAL A 1 90 ? 6.455 2.674 -18.755 1.00 82.00 90 VAL A N 1
ATOM 725 C CA . VAL A 1 90 ? 7.407 3.777 -18.703 1.00 82.00 90 VAL A CA 1
ATOM 726 C C . VAL A 1 90 ? 7.376 4.338 -17.281 1.00 82.00 90 VAL A C 1
ATOM 728 O O . VAL A 1 90 ? 6.295 4.684 -16.792 1.00 82.00 90 VAL A O 1
ATOM 731 N N . PRO A 1 91 ? 8.526 4.422 -16.589 1.00 80.94 91 PRO A N 1
ATOM 732 C CA . PRO A 1 91 ? 8.556 4.983 -15.252 1.00 80.94 91 PRO A CA 1
ATOM 733 C C . PRO A 1 91 ? 8.084 6.444 -15.304 1.00 80.94 91 PRO A C 1
ATOM 735 O O . PRO A 1 91 ? 8.524 7.198 -16.178 1.00 80.94 91 PRO A O 1
ATOM 738 N N . PRO A 1 92 ? 7.202 6.867 -14.382 1.00 84.12 92 PRO A N 1
ATOM 739 C CA . PRO A 1 92 ? 6.688 8.228 -14.372 1.00 84.12 92 PRO A CA 1
ATOM 740 C C . PRO A 1 92 ? 7.819 9.236 -14.160 1.00 84.12 92 PRO A C 1
ATOM 742 O O . PRO A 1 92 ? 8.766 9.010 -13.399 1.00 84.12 92 PRO A O 1
ATOM 745 N N . SER A 1 93 ? 7.703 10.394 -14.801 1.00 87.00 93 SER A N 1
ATOM 746 C CA . SER A 1 93 ? 8.604 11.519 -14.571 1.00 87.00 93 SER A CA 1
ATOM 747 C C . SER A 1 93 ? 8.521 12.003 -13.119 1.00 87.00 93 SER A C 1
ATOM 749 O O . SER A 1 93 ? 7.521 11.824 -12.423 1.00 87.00 93 SER A O 1
ATOM 751 N N . ASN A 1 94 ? 9.555 12.705 -12.647 1.00 83.81 94 ASN A N 1
ATOM 752 C CA . ASN A 1 94 ? 9.553 13.269 -11.291 1.00 83.81 94 ASN A CA 1
ATOM 753 C C . ASN A 1 94 ? 8.353 14.200 -11.040 1.00 83.81 94 ASN A C 1
ATOM 755 O O . ASN A 1 94 ? 7.768 14.190 -9.959 1.00 83.81 94 ASN A O 1
ATOM 759 N N . LYS A 1 95 ? 7.953 14.966 -12.061 1.00 87.50 95 LYS A N 1
ATOM 760 C CA . LYS A 1 95 ? 6.787 15.851 -11.993 1.00 87.50 95 LYS A CA 1
ATOM 761 C C . LYS A 1 95 ? 5.491 15.056 -11.817 1.00 87.50 95 LYS A C 1
ATOM 763 O O . LYS A 1 95 ? 4.642 15.462 -11.027 1.00 87.50 95 LYS A O 1
ATOM 768 N N . GLU A 1 96 ? 5.356 13.932 -12.516 1.00 90.06 96 GLU A N 1
ATOM 769 C CA . GLU A 1 96 ? 4.205 13.032 -12.388 1.00 90.06 96 GLU A CA 1
ATOM 770 C C . GLU A 1 96 ? 4.189 12.341 -11.024 1.00 90.06 96 GLU A C 1
ATOM 772 O O . GLU A 1 96 ? 3.155 12.349 -10.361 1.00 90.06 96 GLU A O 1
ATOM 777 N N . MET A 1 97 ? 5.336 11.854 -10.540 1.00 90.88 97 MET A N 1
ATOM 778 C CA . MET A 1 97 ? 5.451 11.268 -9.199 1.00 90.88 97 MET A CA 1
ATOM 779 C C . MET A 1 97 ? 5.050 12.260 -8.098 1.00 90.88 97 MET A C 1
ATOM 781 O O . MET A 1 97 ? 4.258 11.913 -7.224 1.00 90.88 97 MET A O 1
ATOM 785 N N . ARG A 1 98 ? 5.518 13.516 -8.165 1.00 90.19 98 ARG A N 1
ATOM 786 C CA . ARG A 1 98 ? 5.103 14.572 -7.221 1.00 90.19 98 ARG A CA 1
ATOM 787 C C . ARG A 1 98 ? 3.611 14.882 -7.318 1.00 90.19 98 ARG A C 1
ATOM 789 O O . ARG A 1 98 ? 2.957 15.064 -6.299 1.00 90.19 98 ARG A O 1
ATOM 796 N N . HIS A 1 99 ? 3.063 14.941 -8.531 1.00 92.50 99 HIS A N 1
ATOM 797 C CA . HIS A 1 99 ? 1.636 15.191 -8.723 1.00 92.50 99 HIS A CA 1
ATOM 798 C C . HIS A 1 99 ? 0.771 14.081 -8.107 1.00 92.50 99 HIS A C 1
ATOM 800 O O . HIS A 1 99 ? -0.241 14.375 -7.471 1.00 92.50 99 HIS A O 1
ATOM 806 N N . ILE A 1 100 ? 1.185 12.822 -8.264 1.00 92.44 100 ILE A N 1
ATOM 807 C CA . ILE A 1 100 ? 0.512 11.661 -7.673 1.00 92.44 100 ILE A CA 1
ATOM 808 C C . ILE A 1 100 ? 0.596 11.714 -6.144 1.00 92.44 100 ILE A C 1
ATOM 810 O O . ILE A 1 100 ? -0.433 11.595 -5.484 1.00 92.44 100 ILE A O 1
ATOM 814 N N . LEU A 1 101 ? 1.783 11.957 -5.580 1.00 93.44 101 LEU A N 1
ATOM 815 C CA . LEU A 1 101 ? 1.960 12.055 -4.127 1.00 93.44 101 LEU A CA 1
ATOM 816 C C . LEU A 1 101 ? 1.117 13.179 -3.516 1.00 93.44 101 LEU A C 1
ATOM 818 O O . LEU A 1 101 ? 0.443 12.943 -2.516 1.00 93.44 101 LEU A O 1
ATOM 822 N N . ASN A 1 102 ? 1.053 14.347 -4.160 1.00 92.25 102 ASN A N 1
ATOM 823 C CA . ASN A 1 102 ? 0.199 15.447 -3.709 1.00 92.25 102 ASN A CA 1
ATOM 824 C C . ASN A 1 102 ? -1.284 15.052 -3.698 1.00 92.25 102 ASN A C 1
ATOM 826 O O . ASN A 1 102 ? -1.972 15.297 -2.714 1.00 92.25 102 ASN A O 1
ATOM 830 N N . LYS A 1 103 ? -1.769 14.369 -4.744 1.00 94.06 103 LYS A N 1
ATOM 831 C CA . LYS A 1 103 ? -3.154 13.867 -4.782 1.00 94.06 103 LYS A CA 1
ATOM 832 C C . LYS A 1 103 ? -3.436 12.841 -3.686 1.00 94.06 103 LYS A C 1
ATOM 834 O O . LYS A 1 103 ? -4.511 12.868 -3.090 1.00 94.06 103 LYS A O 1
ATOM 839 N N . CYS A 1 104 ? -2.488 11.945 -3.416 1.00 91.88 104 CYS A N 1
ATOM 840 C CA . CYS A 1 104 ? -2.592 11.001 -2.306 1.00 91.88 104 CYS A CA 1
ATOM 841 C C . CYS A 1 104 ? -2.655 11.737 -0.962 1.00 91.88 104 CYS A C 1
ATOM 843 O O . CYS A 1 104 ? -3.476 11.389 -0.118 1.00 91.88 104 CYS A O 1
ATOM 845 N N . SER A 1 105 ? -1.837 12.775 -0.794 1.00 90.00 105 SER A N 1
ATOM 846 C CA . SER A 1 105 ? -1.821 13.635 0.389 1.00 90.00 105 SER A CA 1
ATOM 847 C C . SER A 1 105 ? -3.174 14.320 0.600 1.00 90.00 105 SER A C 1
ATOM 849 O O . SER A 1 105 ? -3.803 14.135 1.641 1.00 90.00 105 SER A O 1
ATOM 851 N N . ASP A 1 106 ? -3.696 14.995 -0.428 1.00 91.31 106 ASP A N 1
ATOM 852 C CA . ASP A 1 106 ? -4.999 15.673 -0.397 1.00 91.31 106 ASP A CA 1
ATOM 853 C C . ASP A 1 106 ? -6.144 14.704 -0.063 1.00 91.31 106 ASP A C 1
ATOM 855 O O . ASP A 1 106 ? -7.023 15.002 0.754 1.00 91.31 106 ASP A O 1
ATOM 859 N N . TYR A 1 107 ? -6.121 13.507 -0.657 1.00 92.06 107 TYR A N 1
ATOM 860 C CA . TYR A 1 107 ? -7.101 12.467 -0.368 1.00 92.06 107 TYR A CA 1
ATOM 861 C C . TYR A 1 107 ? -7.016 11.995 1.085 1.00 92.06 107 TYR A C 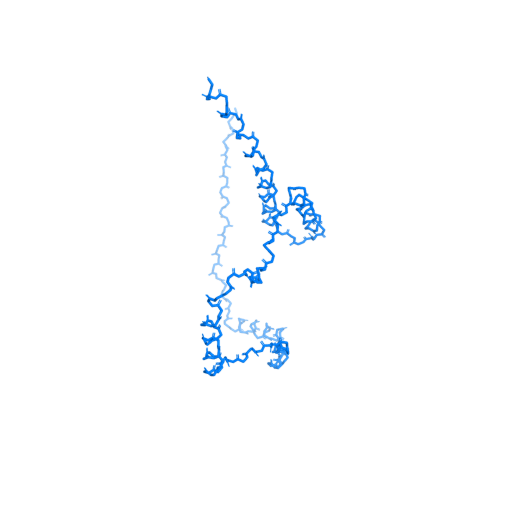1
ATOM 863 O O . TYR A 1 107 ? -8.047 11.896 1.752 1.00 92.06 107 TYR A O 1
ATOM 871 N N . LEU A 1 108 ? -5.816 11.730 1.600 1.00 89.81 108 LEU A N 1
ATOM 872 C CA . LEU A 1 108 ? -5.626 11.269 2.975 1.00 89.81 108 LEU A CA 1
ATOM 873 C C . LEU A 1 108 ? -6.023 12.344 3.992 1.00 89.81 108 LEU A C 1
ATOM 875 O O . LEU A 1 108 ? -6.727 12.026 4.948 1.00 89.81 108 LEU A O 1
ATOM 879 N N . TYR A 1 109 ? -5.697 13.614 3.738 1.00 86.56 109 TYR A N 1
ATOM 880 C CA . TYR A 1 109 ? -6.137 14.732 4.579 1.00 86.56 109 TYR A CA 1
ATOM 881 C C . TYR A 1 109 ? -7.658 14.917 4.593 1.00 86.56 109 TYR A C 1
ATOM 883 O O . TYR A 1 109 ? -8.215 15.374 5.592 1.00 86.56 109 TYR A O 1
ATOM 891 N N . SER A 1 110 ? -8.355 14.520 3.524 1.00 88.31 110 SER A N 1
ATOM 892 C CA . SER A 1 110 ? -9.823 14.537 3.490 1.00 88.31 110 SER A CA 1
ATOM 893 C C . SER A 1 110 ? -10.473 13.453 4.369 1.00 88.31 110 SER A C 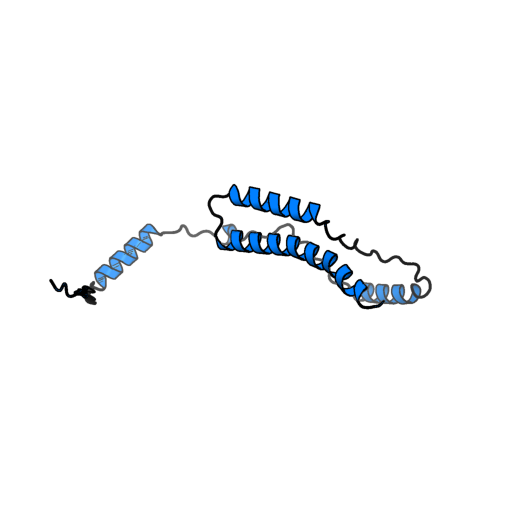1
ATOM 895 O O . SER A 1 110 ? -11.676 13.514 4.648 1.00 88.31 110 SER A O 1
ATOM 897 N N . LYS A 1 111 ? -9.709 12.450 4.825 1.00 86.50 111 LYS A N 1
ATOM 898 C CA . LYS A 1 111 ? -10.210 11.312 5.605 1.00 86.50 111 LYS A CA 1
ATOM 899 C C . LYS A 1 111 ? -9.923 11.497 7.098 1.00 86.50 111 LYS A C 1
ATOM 901 O O . LYS A 1 111 ? -8.789 11.667 7.525 1.00 86.50 111 LYS A O 1
ATOM 906 N N . LYS A 1 112 ? -10.969 11.382 7.925 1.00 72.69 112 LYS A N 1
ATOM 907 C CA . LYS A 1 112 ? -10.886 11.564 9.390 1.00 72.69 112 LYS A CA 1
ATOM 908 C C . LYS A 1 112 ? -10.204 10.418 10.151 1.00 72.69 112 LYS A C 1
ATOM 910 O O . LYS A 1 112 ? -9.881 10.595 11.318 1.00 72.69 112 LYS A O 1
ATOM 915 N N . THR A 1 113 ? -10.017 9.254 9.533 1.00 82.44 113 THR A N 1
ATOM 916 C CA . THR A 1 113 ? -9.602 8.005 10.205 1.00 82.44 113 THR A CA 1
ATOM 917 C C . THR A 1 113 ? -8.249 7.476 9.728 1.00 82.44 113 THR A C 1
ATOM 919 O O . THR A 1 113 ? -7.968 6.288 9.855 1.00 82.44 113 THR A O 1
ATOM 922 N N . VAL A 1 114 ? -7.407 8.332 9.148 1.00 83.62 114 VAL A N 1
ATOM 923 C CA . VAL A 1 114 ? -6.066 7.928 8.707 1.00 83.62 114 VAL A CA 1
ATOM 924 C C . VAL A 1 114 ? -5.124 7.922 9.903 1.00 83.62 114 VAL A C 1
ATOM 926 O O . VAL A 1 114 ? -5.028 8.911 10.630 1.00 83.62 114 VAL A O 1
ATOM 929 N N . THR A 1 115 ? -4.428 6.805 10.109 1.00 88.31 115 THR A N 1
ATOM 930 C CA . THR A 1 115 ? -3.477 6.666 11.211 1.00 88.31 115 THR A CA 1
ATOM 931 C C . THR A 1 115 ? -2.164 7.392 10.912 1.00 88.31 115 THR A C 1
ATOM 933 O O . THR A 1 115 ? -1.787 7.621 9.759 1.00 88.31 115 THR A O 1
ATOM 936 N N . THR A 1 116 ? -1.436 7.765 11.963 1.00 86.69 116 THR A N 1
ATOM 937 C CA . THR A 1 116 ? -0.174 8.517 11.865 1.00 86.69 116 THR A CA 1
ATOM 938 C C . THR A 1 116 ? 0.896 7.770 11.061 1.00 86.69 116 THR A C 1
ATOM 940 O O . THR A 1 116 ? 1.738 8.392 10.411 1.00 86.69 116 THR A O 1
ATOM 943 N N . GLU A 1 117 ? 0.867 6.438 11.068 1.00 91.81 117 GLU A N 1
ATOM 944 C CA . GLU A 1 117 ? 1.789 5.580 10.319 1.00 91.81 117 GLU A CA 1
ATOM 945 C C . GLU A 1 117 ? 1.669 5.801 8.807 1.00 91.81 117 GLU A C 1
ATOM 947 O O . GLU A 1 117 ? 2.685 5.844 8.113 1.00 91.81 117 GLU A O 1
ATOM 952 N N . VAL A 1 118 ? 0.453 6.025 8.304 1.00 89.94 118 VAL A N 1
ATOM 953 C CA . VAL A 1 118 ? 0.203 6.271 6.876 1.00 89.94 118 VAL A CA 1
ATOM 954 C C . VAL A 1 118 ? 0.817 7.603 6.442 1.00 89.94 118 VAL A C 1
ATOM 956 O O . VAL A 1 118 ? 1.468 7.676 5.401 1.00 89.94 118 VAL A O 1
ATOM 959 N N . TYR A 1 119 ? 0.705 8.643 7.271 1.00 87.56 119 TYR A N 1
ATOM 960 C CA . TYR A 1 119 ? 1.347 9.934 7.002 1.00 87.56 119 TYR A CA 1
ATOM 961 C C . TYR A 1 119 ? 2.878 9.843 7.032 1.00 87.56 119 TYR A C 1
ATOM 963 O O . TYR A 1 119 ? 3.553 10.463 6.210 1.00 87.56 119 TYR A O 1
ATOM 971 N N . ARG A 1 120 ? 3.448 9.033 7.935 1.00 90.81 120 ARG A N 1
ATOM 972 C CA . ARG A 1 120 ? 4.900 8.779 7.964 1.00 90.81 120 ARG A CA 1
ATOM 973 C C . ARG A 1 120 ? 5.377 8.035 6.720 1.00 90.81 120 ARG A C 1
ATOM 975 O O . ARG A 1 120 ? 6.440 8.359 6.187 1.00 90.81 120 ARG A O 1
ATOM 982 N N . ALA A 1 121 ? 4.601 7.062 6.250 1.00 92.19 121 ALA A N 1
ATOM 983 C CA . ALA A 1 121 ? 4.904 6.343 5.019 1.00 92.19 121 ALA A CA 1
ATOM 984 C C . ALA A 1 121 ? 4.876 7.289 3.807 1.00 92.19 121 ALA A C 1
ATOM 986 O O . ALA A 1 121 ? 5.821 7.293 3.016 1.00 92.19 121 ALA A O 1
ATOM 987 N N . LEU A 1 122 ? 3.862 8.156 3.715 1.00 92.06 122 LEU A N 1
ATOM 988 C CA . LEU A 1 122 ? 3.757 9.158 2.652 1.00 92.06 122 LEU A CA 1
ATOM 989 C C . LEU A 1 122 ? 4.953 10.126 2.651 1.00 92.06 122 LEU A C 1
ATOM 991 O O . LEU A 1 122 ? 5.595 10.302 1.619 1.00 92.06 122 LEU A O 1
ATOM 995 N N . ALA A 1 123 ? 5.330 10.659 3.815 1.00 89.38 123 ALA A N 1
ATOM 996 C CA . ALA A 1 123 ? 6.497 11.534 3.945 1.00 89.38 123 ALA A CA 1
ATOM 997 C C . ALA A 1 123 ? 7.814 10.831 3.560 1.00 89.38 123 ALA A C 1
ATOM 999 O O . ALA A 1 123 ? 8.741 11.446 3.033 1.00 89.38 123 ALA A O 1
ATOM 1000 N N . THR A 1 124 ? 7.923 9.523 3.808 1.00 92.50 124 THR A N 1
ATOM 1001 C CA . THR A 1 124 ? 9.098 8.736 3.400 1.00 92.50 124 THR A CA 1
ATOM 1002 C C . THR A 1 124 ? 9.173 8.613 1.876 1.00 92.50 124 THR A C 1
ATOM 1004 O O . THR A 1 124 ? 10.255 8.742 1.300 1.00 92.50 124 THR A O 1
ATOM 1007 N N . LEU A 1 125 ? 8.029 8.426 1.212 1.00 90.19 125 LEU A N 1
ATOM 1008 C CA . LEU A 1 125 ? 7.937 8.372 -0.249 1.00 90.19 125 LEU A CA 1
ATOM 1009 C C . LEU A 1 125 ? 8.252 9.725 -0.900 1.00 90.19 125 LEU A C 1
ATOM 1011 O O . LEU A 1 125 ? 9.004 9.768 -1.873 1.00 90.19 125 LEU A O 1
ATOM 1015 N N . GLU A 1 126 ? 7.756 10.829 -0.340 1.00 89.50 126 GLU A N 1
ATOM 1016 C CA . GLU A 1 126 ? 8.099 12.187 -0.788 1.00 89.50 126 GLU A CA 1
ATOM 1017 C C . GLU A 1 126 ? 9.612 12.433 -0.714 1.00 89.50 126 GLU A C 1
ATOM 1019 O O . GLU A 1 126 ? 10.237 12.832 -1.699 1.00 89.50 126 GLU A O 1
ATOM 1024 N N . ASN A 1 127 ? 10.237 12.084 0.414 1.00 88.75 127 ASN A N 1
ATOM 1025 C CA . ASN A 1 127 ? 11.687 12.188 0.577 1.00 88.75 127 ASN A CA 1
ATOM 1026 C C . ASN A 1 127 ? 12.462 11.309 -0.416 1.00 88.75 127 ASN A C 1
ATOM 1028 O O . ASN A 1 127 ? 13.535 11.695 -0.883 1.00 88.75 127 ASN A O 1
ATOM 1032 N N . PHE A 1 128 ? 11.951 10.125 -0.753 1.00 88.69 128 PHE A N 1
ATOM 1033 C CA . PHE A 1 128 ? 12.577 9.254 -1.746 1.00 88.69 128 PHE A CA 1
ATOM 1034 C C . PHE A 1 128 ? 12.564 9.879 -3.149 1.00 88.69 128 PHE A C 1
ATOM 1036 O O . PHE A 1 128 ? 13.607 9.916 -3.812 1.00 88.69 128 PHE A O 1
ATOM 1043 N N . VAL A 1 129 ? 11.416 10.410 -3.581 1.00 86.62 129 VAL A N 1
ATOM 1044 C CA . VAL A 1 129 ? 11.259 11.067 -4.892 1.00 86.62 129 VAL A CA 1
ATOM 1045 C C . VAL A 1 129 ? 12.145 12.312 -5.003 1.00 86.62 129 VAL A C 1
ATOM 1047 O O . VAL A 1 129 ? 12.717 12.577 -6.066 1.00 86.62 129 VAL A O 1
ATOM 1050 N N . ASP A 1 130 ? 12.326 13.039 -3.903 1.00 83.19 130 ASP A N 1
ATOM 1051 C CA . ASP A 1 130 ? 13.164 14.237 -3.861 1.00 83.19 130 ASP A CA 1
ATOM 1052 C C . ASP A 1 130 ? 14.661 13.887 -3.889 1.00 83.19 130 ASP A C 1
ATOM 1054 O O . ASP A 1 130 ? 15.433 14.484 -4.647 1.00 83.19 130 ASP A O 1
ATOM 1058 N N . ASN A 1 131 ? 15.073 12.854 -3.150 1.00 78.56 131 ASN A N 1
ATOM 1059 C CA . ASN A 1 131 ? 16.472 12.422 -3.070 1.00 78.56 131 ASN A CA 1
ATOM 1060 C C . ASN A 1 131 ? 16.977 11.696 -4.328 1.00 78.56 131 ASN A C 1
ATOM 1062 O O . ASN A 1 131 ? 18.169 11.780 -4.641 1.00 78.56 131 ASN A O 1
ATOM 1066 N N . GLN A 1 132 ? 16.099 11.029 -5.083 1.00 69.88 132 GLN A N 1
ATOM 1067 C CA . GLN A 1 132 ? 16.418 10.477 -6.410 1.00 69.88 132 GLN A CA 1
ATOM 1068 C C . GLN A 1 132 ? 16.998 11.552 -7.349 1.00 69.88 132 GLN A C 1
ATOM 1070 O O . GLN A 1 132 ? 17.957 11.304 -8.081 1.00 69.88 132 GLN A O 1
ATOM 1075 N N . PHE A 1 133 ? 16.481 12.780 -7.273 1.00 60.75 133 PHE A N 1
ATOM 1076 C CA . PHE A 1 133 ? 16.911 13.875 -8.139 1.00 60.75 133 PHE A CA 1
ATOM 1077 C C . PHE A 1 133 ? 18.258 14.492 -7.724 1.00 60.75 133 PHE A C 1
ATOM 1079 O O . PHE A 1 133 ? 19.038 14.920 -8.579 1.00 60.75 133 PHE A O 1
ATOM 1086 N N . PHE A 1 134 ? 18.578 14.508 -6.425 1.00 58.38 134 PHE A N 1
ATOM 1087 C CA . PHE A 1 134 ? 19.869 15.011 -5.940 1.00 58.38 134 PHE A CA 1
ATOM 1088 C C . PHE A 1 134 ? 21.042 14.116 -6.357 1.00 58.38 134 PHE A C 1
ATOM 1090 O O . PHE A 1 134 ? 22.096 14.635 -6.732 1.00 58.38 134 PHE A O 1
ATOM 1097 N N . LYS A 1 135 ? 20.847 12.790 -6.389 1.00 58.28 135 LYS A N 1
ATOM 1098 C CA . LYS A 1 135 ? 21.888 11.839 -6.819 1.00 58.28 135 LYS A CA 1
ATOM 1099 C C . LYS A 1 135 ? 22.273 12.003 -8.293 1.00 58.28 135 LYS A C 1
ATOM 1101 O O . LYS A 1 135 ? 23.449 11.890 -8.623 1.00 58.28 135 LYS A O 1
ATOM 1106 N N . MET A 1 136 ? 21.330 12.360 -9.172 1.00 56.88 136 MET A N 1
ATOM 1107 C CA . MET A 1 136 ? 21.647 12.611 -10.587 1.00 56.88 136 MET A CA 1
ATOM 1108 C C . MET A 1 136 ? 22.542 13.841 -10.792 1.00 56.88 136 MET A C 1
ATOM 1110 O O . MET A 1 136 ? 23.398 13.840 -11.676 1.00 56.88 136 MET A O 1
ATOM 1114 N N . LYS A 1 137 ? 22.391 14.882 -9.962 1.00 57.16 137 LYS A N 1
ATOM 1115 C CA . LYS A 1 137 ? 23.179 16.121 -10.075 1.00 57.16 137 LYS A CA 1
ATOM 1116 C C . LYS A 1 137 ? 24.603 16.006 -9.519 1.00 57.16 137 LYS A C 1
ATOM 1118 O O . LYS A 1 137 ? 25.456 16.790 -9.923 1.00 57.16 137 LYS A O 1
ATOM 1123 N N . GLN A 1 138 ? 24.870 15.047 -8.631 1.00 55.38 138 GLN A N 1
ATOM 1124 C CA . GLN A 1 138 ? 26.193 14.849 -8.023 1.00 55.38 138 GLN A CA 1
ATOM 1125 C C . GLN A 1 138 ? 27.193 14.092 -8.912 1.00 55.38 138 GLN A C 1
ATOM 1127 O O . GLN A 1 138 ? 28.390 14.174 -8.655 1.00 55.38 138 GLN A O 1
ATOM 1132 N N . SER A 1 139 ? 26.743 13.433 -9.987 1.00 53.69 139 SER A N 1
ATOM 1133 C CA . SER A 1 139 ? 27.637 12.769 -10.955 1.00 53.69 139 SER A CA 1
ATOM 1134 C C . SER A 1 139 ? 28.660 13.723 -11.591 1.00 53.69 139 SER A C 1
ATOM 1136 O O . SER A 1 139 ? 29.772 13.316 -11.893 1.00 53.69 139 SER A O 1
ATOM 1138 N N . LYS A 1 140 ? 28.329 15.015 -11.713 1.00 55.66 140 LYS A N 1
ATOM 1139 C CA . LYS A 1 140 ? 29.172 16.016 -12.389 1.00 55.66 140 LYS A CA 1
ATOM 1140 C C . LYS A 1 140 ? 30.298 16.611 -11.537 1.00 55.66 140 LYS A C 1
ATOM 1142 O O . LYS A 1 140 ? 31.067 17.410 -12.054 1.00 55.66 140 LYS A O 1
ATOM 1147 N N . ILE A 1 141 ? 30.384 16.298 -10.241 1.00 57.47 141 ILE A N 1
ATOM 1148 C CA . ILE A 1 141 ? 31.431 16.859 -9.361 1.00 57.47 141 ILE A CA 1
ATOM 1149 C C . ILE A 1 141 ? 32.725 16.029 -9.421 1.00 57.47 141 ILE A C 1
ATOM 1151 O O . ILE A 1 141 ? 33.795 16.553 -9.128 1.00 57.47 141 ILE A O 1
ATOM 1155 N N . LEU A 1 142 ? 32.658 14.762 -9.841 1.00 58.06 142 LEU A N 1
ATOM 1156 C CA . LEU A 1 142 ? 33.851 13.918 -9.981 1.00 58.06 142 LEU A CA 1
ATOM 1157 C C . LEU A 1 142 ? 34.558 14.088 -11.338 1.00 58.06 142 LEU A C 1
ATOM 1159 O O . LEU A 1 142 ? 35.757 13.853 -11.406 1.00 58.06 142 LEU A O 1
ATOM 1163 N N . ASP A 1 143 ? 33.883 14.622 -12.363 1.00 56.19 143 ASP A N 1
ATOM 1164 C CA . ASP A 1 143 ? 34.476 14.908 -13.687 1.00 56.19 143 ASP A CA 1
ATOM 1165 C C . ASP A 1 143 ? 35.564 16.005 -13.671 1.00 56.19 143 ASP A C 1
ATOM 1167 O O . ASP A 1 143 ? 36.227 16.250 -14.678 1.00 56.19 143 ASP A O 1
ATOM 1171 N N . PHE A 1 144 ? 35.768 16.694 -12.542 1.00 59.81 144 PHE A N 1
ATOM 1172 C CA . PHE A 1 144 ? 36.858 17.665 -12.382 1.00 59.81 144 PHE A CA 1
ATOM 1173 C C . PHE A 1 144 ? 38.191 17.027 -11.967 1.00 59.81 144 PHE A C 1
ATOM 1175 O O . PHE A 1 144 ? 39.202 17.725 -11.967 1.00 59.81 144 PHE A O 1
ATOM 1182 N N . LEU A 1 145 ? 38.199 15.747 -11.580 1.00 60.28 145 LEU A N 1
ATOM 1183 C CA . LEU A 1 145 ? 39.394 15.065 -11.068 1.00 60.28 145 LEU A CA 1
ATOM 1184 C C . LEU A 1 145 ? 40.208 14.345 -12.157 1.00 60.28 145 LEU A C 1
ATOM 1186 O O . LEU A 1 145 ? 41.335 13.951 -11.880 1.00 60.28 145 LEU A O 1
ATOM 1190 N N . ASP A 1 146 ? 39.684 14.249 -13.384 1.00 57.56 146 ASP A N 1
ATOM 1191 C CA . ASP A 1 146 ? 40.332 13.574 -14.521 1.00 57.56 146 ASP A CA 1
ATOM 1192 C C . ASP A 1 146 ? 40.903 14.552 -15.580 1.00 57.56 146 ASP A C 1
ATOM 1194 O O . ASP A 1 146 ? 40.904 14.258 -16.779 1.00 57.56 146 ASP A O 1
ATOM 1198 N N . LYS A 1 147 ? 41.400 15.730 -15.172 1.00 44.81 147 LYS A N 1
ATOM 1199 C CA . LYS A 1 147 ? 42.166 16.641 -16.049 1.00 44.81 147 LYS A CA 1
ATOM 1200 C C . LYS A 1 147 ? 43.536 16.999 -15.499 1.00 44.81 147 LYS A C 1
ATOM 1202 O O . LYS A 1 147 ? 43.613 17.347 -14.302 1.00 44.81 147 LYS A O 1
#

Organism: NCBI:txid488301

Secondary structure (DSSP, 8-state):
----------------------HHHHHHHHHHHHHHT------HHHH----TT--PPPPPPHHHHHHHHHHHHHHTT----------PPPPPPHHHHHHHHHHHHHHHHT-TT--HHHHHHHHHHHHHHHHHHHHHHHGGGGGGS--